Protein AF-G0RW77-F1 (afdb_monomer)

Nearest PDB structures (foldseek):
  7p1p-assembly1_bb  TM=8.553E-01  e=2.245E-06  Homo sapiens
  5hc4-assembly1_B  TM=8.312E-01  e=3.065E-01  uncultured bacterium
  5hc5-assembly1_B  TM=8.276E-01  e=7.201E-01  uncultured bacterium
  5hc3-assembly1_A  TM=8.296E-01  e=7.690E-01  uncultured bacterium
  7xey-assembly1_B  TM=3.323E-01  e=2.349E+00  Arabidopsis thaliana

Organism: Hypocrea jecorina (strain QM6a) (NCBI:txid431241)

Radius of gyration: 14.83 Å; Cα contacts (8 Å, |Δi|>4): 122; chains: 1; bounding box: 35×32×36 Å

Solvent-accessible surface area (backbone atoms only — not comparable to full-atom values): 5990 Å² total; per-residue (Å²): 141,86,87,87,85,86,83,82,57,50,60,66,66,78,7,58,42,76,52,71,64,67,52,68,71,52,57,93,81,49,94,74,80,81,45,59,47,18,63,48,40,47,51,52,48,40,55,48,44,43,76,47,32,53,84,77,76,44,59,50,82,70,33,67,46,72,25,56,36,74,41,3,30,51,48,44,54,54,48,53,49,40,72,73,43,93,59,85,56,67,53,70,46,77,46,63,39,78,37,108

Secondary structure (DSSP, 8-state):
-----------HHHHH---HHHHHTS-TT-SS-SS-HHHHHHHHHHHHHHHHGGGGT--TTS-EEEEETHHHHHHHHHHHHHHHSSSPPS-SEEEEES--

pLDDT: mean 94.56, std 5.24, range [70.12, 98.56]

Mean predicted aligned error: 3.37 Å

Structure (mmCIF, N/CA/C/O backbone):
data_AF-G0RW77-F1
#
_entry.id   AF-G0RW77-F1
#
loop_
_atom_site.group_PDB
_atom_site.id
_atom_site.type_symbol
_atom_site.label_atom_id
_atom_site.label_alt_id
_atom_site.label_comp_id
_atom_site.label_asym_id
_atom_site.label_entity_id
_atom_site.label_seq_id
_atom_site.pdbx_PDB_ins_code
_atom_site.Cartn_x
_atom_site.Cartn_y
_atom_site.Cartn_z
_atom_site.occupancy
_atom_site.B_iso_or_equiv
_atom_site.auth_seq_id
_atom_site.auth_comp_id
_atom_site.auth_asym_id
_atom_site.auth_atom_id
_atom_site.pdbx_PDB_model_num
ATOM 1 N N . PRO A 1 1 ? -15.814 -9.991 15.655 1.00 84.88 1 PRO A N 1
ATOM 2 C CA . PRO A 1 1 ? -16.038 -9.982 14.187 1.00 84.88 1 PRO A CA 1
ATOM 3 C C . PRO A 1 1 ? -15.087 -8.994 13.495 1.00 84.88 1 PRO A C 1
ATOM 5 O O . PRO A 1 1 ? -14.736 -7.986 14.100 1.00 84.88 1 PRO A O 1
ATOM 8 N N . PHE A 1 2 ? -14.652 -9.291 12.270 1.00 94.12 2 PHE A N 1
ATOM 9 C CA . PHE A 1 2 ? -13.806 -8.412 11.455 1.00 94.12 2 PHE A CA 1
ATOM 10 C C . PHE A 1 2 ? -14.293 -8.414 10.002 1.00 94.12 2 PHE A C 1
ATOM 12 O O . PHE A 1 2 ? -15.023 -9.319 9.601 1.00 94.12 2 PHE A O 1
ATOM 19 N N . ILE A 1 3 ? -13.880 -7.409 9.229 1.00 97.81 3 ILE A N 1
ATOM 20 C CA . ILE A 1 3 ? -14.120 -7.334 7.785 1.00 97.81 3 ILE A CA 1
ATOM 21 C C . ILE A 1 3 ? -12.800 -7.623 7.079 1.00 97.81 3 ILE A C 1
ATOM 23 O O . ILE A 1 3 ? -11.780 -7.016 7.403 1.00 97.81 3 ILE A O 1
ATOM 27 N N . MET A 1 4 ? -12.823 -8.544 6.118 1.00 97.56 4 MET A N 1
ATOM 28 C CA . MET A 1 4 ? -11.681 -8.826 5.256 1.00 97.56 4 MET A CA 1
ATOM 29 C C . MET A 1 4 ? -11.883 -8.146 3.906 1.00 97.56 4 MET A C 1
ATOM 31 O O . MET A 1 4 ? -12.925 -8.313 3.277 1.00 97.56 4 MET A O 1
ATOM 35 N N . VAL A 1 5 ? -10.867 -7.416 3.454 1.00 98.31 5 VAL A N 1
ATOM 36 C CA . VAL A 1 5 ? -10.809 -6.856 2.103 1.00 98.31 5 VAL A CA 1
ATOM 37 C C . VAL A 1 5 ? -9.566 -7.413 1.426 1.00 98.31 5 VAL A C 1
ATOM 39 O O . VAL A 1 5 ? -8.462 -7.267 1.946 1.00 98.31 5 VAL A O 1
ATOM 42 N N . VAL A 1 6 ? -9.750 -8.056 0.275 1.00 98.06 6 VAL A N 1
ATOM 43 C CA . VAL A 1 6 ? -8.658 -8.555 -0.568 1.00 98.06 6 VAL A CA 1
ATOM 44 C C . VAL A 1 6 ? -8.640 -7.726 -1.841 1.00 98.06 6 VAL A C 1
ATOM 46 O O . VAL A 1 6 ? -9.688 -7.465 -2.430 1.00 98.06 6 VAL A O 1
ATOM 49 N N . ILE A 1 7 ? -7.453 -7.286 -2.249 1.00 98.12 7 ILE A N 1
ATOM 50 C CA . ILE A 1 7 ? -7.273 -6.388 -3.389 1.00 98.12 7 ILE A CA 1
ATOM 51 C C . ILE A 1 7 ? -6.464 -7.080 -4.482 1.00 98.12 7 ILE A C 1
ATOM 53 O O . ILE A 1 7 ? -5.585 -7.892 -4.198 1.00 98.12 7 ILE A O 1
ATOM 57 N N . ASN A 1 8 ? -6.732 -6.706 -5.728 1.00 98.50 8 ASN A N 1
ATOM 58 C CA . ASN A 1 8 ? -5.833 -6.976 -6.843 1.00 98.50 8 ASN A CA 1
ATOM 59 C C . ASN A 1 8 ? -4.972 -5.736 -7.099 1.00 98.50 8 ASN A C 1
ATOM 61 O O . ASN A 1 8 ? -5.414 -4.609 -6.885 1.00 98.50 8 ASN A O 1
ATOM 65 N N . TYR A 1 9 ? -3.756 -5.948 -7.586 1.00 98.50 9 TYR A N 1
ATOM 66 C CA . TYR A 1 9 ? -2.854 -4.894 -8.041 1.00 98.50 9 TYR A CA 1
ATOM 67 C C . TYR A 1 9 ? -2.071 -5.397 -9.253 1.00 98.50 9 TYR A C 1
ATOM 69 O O . TYR A 1 9 ? -1.957 -6.608 -9.463 1.00 98.50 9 TYR A O 1
ATOM 77 N N . ARG A 1 10 ? -1.552 -4.485 -10.079 1.00 98.44 10 ARG A N 1
ATOM 78 C CA . ARG A 1 10 ? -0.777 -4.880 -11.259 1.00 98.44 10 ARG A CA 1
ATOM 79 C C . ARG A 1 10 ? 0.501 -5.619 -10.865 1.00 98.44 10 ARG A C 1
ATOM 81 O O . ARG A 1 10 ? 1.218 -5.213 -9.953 1.00 98.44 10 ARG A O 1
ATOM 88 N N . LEU A 1 11 ? 0.799 -6.684 -11.605 1.00 97.94 11 LEU A N 1
ATOM 89 C CA . LEU A 1 11 ? 1.957 -7.553 -11.401 1.00 97.94 11 LEU A CA 1
ATOM 90 C C . LEU A 1 11 ? 2.959 -7.427 -12.553 1.00 97.94 11 LEU A C 1
ATOM 92 O O . LEU A 1 11 ? 2.615 -6.974 -13.647 1.00 97.94 11 LEU A O 1
ATOM 96 N N . ASN A 1 12 ? 4.187 -7.895 -12.309 1.00 96.75 12 ASN A N 1
ATOM 97 C CA . ASN A 1 12 ? 5.256 -8.001 -13.307 1.00 96.75 12 ASN A CA 1
ATOM 98 C C . ASN A 1 12 ? 5.465 -6.673 -14.075 1.00 96.75 12 ASN A C 1
ATOM 100 O O . ASN A 1 12 ? 5.327 -5.602 -13.485 1.00 96.75 12 ASN A O 1
ATOM 104 N N . ILE A 1 13 ? 5.765 -6.720 -15.376 1.00 96.25 13 ILE A N 1
ATOM 105 C CA . ILE A 1 13 ? 6.030 -5.549 -16.220 1.00 96.25 13 ILE A CA 1
ATOM 106 C C . ILE A 1 13 ? 4.898 -4.511 -16.193 1.00 96.25 13 ILE A C 1
ATOM 108 O O . ILE A 1 13 ? 5.155 -3.316 -16.284 1.00 96.25 13 ILE A O 1
ATOM 112 N N . PHE A 1 14 ? 3.648 -4.933 -15.991 1.00 95.12 14 PHE A N 1
ATOM 113 C CA . PHE A 1 14 ? 2.511 -4.014 -15.930 1.00 95.12 14 PHE A CA 1
ATOM 114 C C . PHE A 1 14 ? 2.449 -3.225 -14.616 1.00 95.12 14 PHE A C 1
ATOM 116 O O . PHE A 1 14 ? 1.887 -2.130 -14.584 1.00 95.12 14 PHE A O 1
ATOM 123 N N . GLY A 1 15 ? 2.990 -3.782 -13.530 1.00 96.31 15 GLY A N 1
ATOM 124 C CA . GLY A 1 15 ? 3.033 -3.134 -12.217 1.00 96.31 15 GLY A CA 1
ATOM 125 C C . GLY A 1 15 ? 4.365 -2.458 -11.906 1.00 96.31 15 GLY A C 1
ATOM 126 O O . GLY A 1 15 ? 4.391 -1.492 -11.149 1.00 96.31 15 GLY A O 1
ATOM 127 N N . PHE A 1 16 ? 5.457 -2.970 -12.467 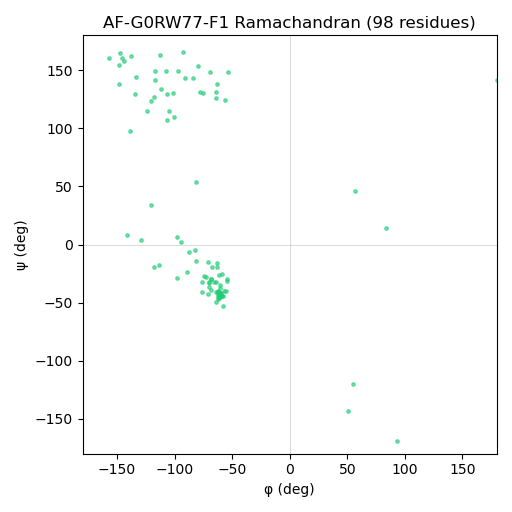1.00 95.81 16 PHE A N 1
ATOM 128 C CA . PHE A 1 16 ? 6.821 -2.651 -12.039 1.00 95.81 16 PHE A CA 1
ATOM 129 C C . PHE A 1 16 ? 7.803 -2.512 -13.209 1.00 95.81 16 PHE A C 1
ATOM 131 O O . PHE A 1 16 ? 9.008 -2.413 -12.994 1.00 95.81 16 PHE A O 1
ATOM 138 N N . GLY A 1 17 ? 7.313 -2.527 -14.452 1.00 95.19 17 GLY A N 1
ATOM 139 C CA . GLY A 1 17 ? 8.141 -2.256 -15.619 1.00 95.19 17 GLY A CA 1
ATOM 140 C C . GLY A 1 17 ? 8.666 -0.826 -15.599 1.00 95.19 17 GLY A C 1
ATOM 141 O O . GLY A 1 17 ? 7.909 0.119 -15.382 1.00 95.19 17 GLY A O 1
ATOM 142 N N . ALA A 1 18 ? 9.968 -0.683 -15.827 1.00 94.50 18 ALA A N 1
ATOM 143 C CA . ALA A 1 18 ? 10.678 0.580 -15.737 1.00 94.50 18 ALA A CA 1
ATOM 144 C C . ALA A 1 18 ? 11.609 0.764 -16.938 1.00 94.50 18 ALA A C 1
ATOM 146 O O . ALA A 1 18 ? 12.419 -0.113 -17.235 1.00 94.50 18 AL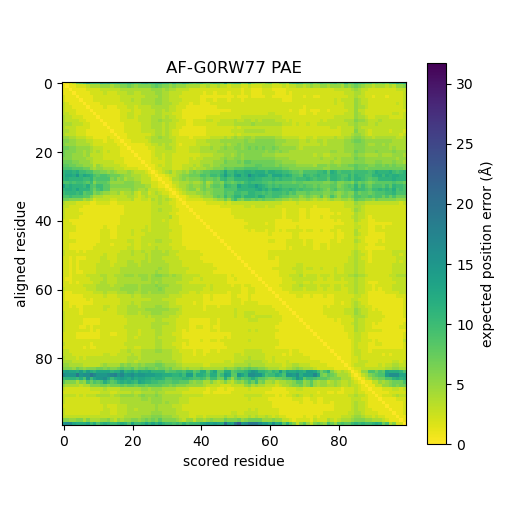A A O 1
ATOM 147 N N . SER A 1 19 ? 11.530 1.920 -17.598 1.00 94.38 19 SER A N 1
ATOM 148 C CA . SER A 1 19 ? 12.503 2.349 -18.605 1.00 94.38 19 SER A CA 1
ATOM 149 C C . SER A 1 19 ? 12.691 3.865 -18.569 1.00 94.38 19 SER A C 1
ATOM 151 O O . SER A 1 19 ? 11.837 4.596 -18.058 1.00 94.38 19 SER A O 1
ATOM 153 N N . SER A 1 20 ? 13.806 4.346 -19.124 1.00 94.31 20 SER A N 1
ATOM 154 C CA . SER A 1 20 ? 14.056 5.780 -19.312 1.00 94.31 20 SER A CA 1
ATOM 155 C C . SER A 1 20 ? 12.957 6.443 -20.137 1.00 94.31 20 SER A C 1
ATOM 157 O O . SER A 1 20 ? 12.504 7.526 -19.785 1.00 94.31 20 SER A O 1
ATOM 159 N N . ASP A 1 21 ? 12.477 5.767 -21.180 1.00 94.25 21 ASP A N 1
ATOM 160 C CA . ASP A 1 21 ? 11.455 6.297 -22.084 1.00 94.25 21 ASP A CA 1
ATOM 161 C C . ASP A 1 21 ? 10.104 6.429 -21.376 1.00 94.25 21 ASP A C 1
ATOM 163 O O . ASP A 1 21 ? 9.413 7.431 -21.538 1.00 94.25 21 ASP A O 1
ATOM 167 N N . MET A 1 22 ? 9.750 5.464 -20.516 1.00 91.69 22 MET A N 1
ATOM 168 C CA . MET A 1 22 ? 8.542 5.545 -19.688 1.00 91.69 22 MET A CA 1
ATOM 169 C C . MET A 1 22 ? 8.595 6.699 -18.689 1.00 91.69 22 MET A C 1
ATOM 171 O O . MET A 1 22 ? 7.553 7.259 -18.361 1.00 91.69 22 MET A O 1
ATOM 175 N N . LEU A 1 23 ? 9.781 7.043 -18.184 1.00 91.56 23 LEU A N 1
ATOM 176 C CA . LEU A 1 23 ? 9.965 8.199 -17.309 1.00 91.56 23 LEU A CA 1
ATOM 177 C C . LEU A 1 23 ? 9.942 9.511 -18.104 1.00 91.56 23 LEU A C 1
ATOM 179 O O . LEU A 1 23 ? 9.322 10.470 -17.658 1.00 91.56 23 LEU A O 1
ATOM 183 N N . ALA A 1 24 ? 10.570 9.549 -19.282 1.00 92.44 24 ALA A N 1
ATOM 184 C CA . ALA A 1 24 ? 10.605 10.723 -20.155 1.00 92.44 24 ALA A CA 1
ATOM 185 C C . ALA A 1 24 ? 9.232 11.061 -20.761 1.00 92.44 24 ALA A C 1
ATOM 187 O O . ALA A 1 24 ? 8.944 12.228 -21.012 1.00 92.44 24 ALA A O 1
ATOM 188 N N . ALA A 1 25 ? 8.376 10.056 -20.963 1.00 91.69 25 ALA A N 1
ATOM 189 C CA . ALA A 1 25 ? 7.004 10.237 -21.428 1.00 91.69 25 ALA A CA 1
ATOM 190 C C . ALA A 1 25 ? 6.073 10.863 -20.371 1.00 91.69 25 ALA A C 1
ATOM 192 O O . ALA A 1 25 ? 4.976 11.300 -20.719 1.00 91.69 25 ALA A O 1
ATOM 193 N N . GLN A 1 26 ? 6.475 10.902 -19.094 1.00 91.56 26 GLN A N 1
ATOM 194 C CA . GLN A 1 26 ? 5.666 11.497 -18.029 1.00 91.56 26 GLN A CA 1
ATOM 195 C C . GLN A 1 26 ? 5.769 13.020 -18.064 1.00 91.56 26 GLN A C 1
ATOM 197 O O . GLN A 1 26 ? 6.857 13.598 -18.099 1.00 91.56 26 GLN A O 1
ATOM 202 N N . SER A 1 27 ? 4.619 13.682 -18.009 1.00 89.75 27 SER A N 1
ATOM 203 C CA . SER A 1 27 ? 4.542 15.133 -17.965 1.00 89.75 27 SER A CA 1
ATOM 204 C C . SER A 1 27 ? 5.063 15.661 -16.632 1.00 89.75 27 SER A C 1
ATOM 206 O O . SER A 1 27 ? 4.880 15.072 -15.561 1.00 89.75 27 SER A O 1
ATOM 208 N N . SER A 1 28 ? 5.654 16.857 -16.660 1.00 84.38 28 SER A N 1
ATOM 209 C CA . SER A 1 28 ? 5.999 17.574 -15.432 1.00 84.38 28 SER A CA 1
ATOM 210 C C . SER A 1 28 ? 4.770 17.840 -14.553 1.00 84.38 28 SER A C 1
ATOM 212 O O . SER A 1 28 ? 4.930 17.927 -13.333 1.00 84.38 28 SER A O 1
ATOM 214 N N . GLN A 1 29 ? 3.579 17.893 -15.159 1.00 88.31 29 GLN A N 1
ATOM 215 C CA . GLN A 1 29 ? 2.284 18.124 -14.520 1.00 88.31 29 GLN A CA 1
ATOM 216 C C . GLN A 1 29 ? 1.605 16.843 -14.011 1.00 88.31 29 GLN A C 1
ATOM 218 O O . GLN A 1 29 ? 0.574 16.936 -13.344 1.00 88.31 29 GLN A O 1
ATOM 223 N N . ASP A 1 30 ? 2.157 15.657 -14.289 1.00 85.44 30 ASP A N 1
ATOM 224 C CA . ASP A 1 30 ? 1.554 14.410 -13.825 1.00 85.44 30 ASP A CA 1
ATOM 225 C C . ASP A 1 30 ? 1.576 14.344 -12.297 1.00 85.44 30 ASP A C 1
ATOM 227 O O . ASP A 1 30 ? 2.625 14.438 -11.653 1.00 85.44 30 ASP A O 1
ATOM 231 N N . ALA A 1 31 ? 0.400 14.111 -11.711 1.00 78.19 31 ALA A N 1
ATOM 232 C CA . ALA A 1 31 ? 0.234 13.957 -10.266 1.00 78.19 31 ALA A CA 1
ATOM 233 C C . ALA A 1 31 ? 0.990 12.736 -9.701 1.00 78.19 31 ALA A C 1
ATOM 235 O O . ALA A 1 31 ? 1.163 12.593 -8.492 1.00 78.19 31 ALA A O 1
ATOM 236 N N . VAL A 1 32 ? 1.396 11.819 -10.578 1.00 79.25 32 VAL A N 1
ATOM 237 C CA . VAL A 1 32 ? 1.832 10.464 -10.266 1.00 79.25 32 VAL A CA 1
ATOM 238 C C . VAL A 1 32 ? 3.053 10.164 -11.140 1.00 79.25 32 VAL A C 1
ATOM 240 O O . VAL A 1 32 ? 2.911 9.786 -12.293 1.00 79.25 32 VAL A O 1
ATOM 243 N N . LYS A 1 33 ? 4.266 10.320 -10.585 1.00 85.44 33 LYS A N 1
ATOM 244 C CA . LYS A 1 33 ? 5.548 10.129 -11.306 1.00 85.44 33 LYS A CA 1
ATOM 245 C C . LYS A 1 33 ? 6.316 8.863 -10.931 1.00 85.44 33 LYS A C 1
ATOM 247 O O . LYS A 1 33 ? 6.226 8.429 -9.791 1.00 85.44 33 LYS A O 1
ATOM 252 N N . GLY A 1 34 ? 7.079 8.270 -11.834 1.00 90.19 34 GLY A N 1
ATOM 253 C CA . GLY A 1 34 ? 7.771 6.998 -11.616 1.00 90.19 34 GLY A CA 1
ATOM 254 C C . GLY A 1 34 ? 6.970 5.785 -12.092 1.00 90.19 34 GLY A C 1
ATOM 255 O O . GLY A 1 34 ? 5.974 5.922 -12.798 1.00 90.19 34 GLY A O 1
ATOM 256 N N . VAL A 1 35 ? 7.440 4.594 -11.721 1.00 92.94 35 VAL A N 1
ATOM 257 C CA . VAL A 1 35 ? 7.113 3.323 -12.405 1.00 92.94 35 VAL A CA 1
ATOM 258 C C . VAL A 1 35 ? 6.620 2.208 -11.470 1.00 92.94 35 VAL A C 1
ATOM 260 O O . VAL A 1 35 ? 6.310 1.110 -11.914 1.00 92.94 35 VAL A O 1
ATOM 263 N N . ASN A 1 36 ? 6.465 2.499 -10.175 1.00 94.56 36 ASN A N 1
ATOM 264 C CA . ASN A 1 36 ? 5.936 1.565 -9.170 1.00 94.56 36 ASN A CA 1
ATOM 265 C C . ASN A 1 36 ? 4.399 1.502 -9.191 1.00 94.56 36 ASN A C 1
ATOM 267 O O . ASN A 1 36 ? 3.726 1.744 -8.186 1.00 94.56 36 ASN A O 1
ATOM 271 N N . PHE A 1 37 ? 3.826 1.234 -10.358 1.00 95.25 37 PHE A N 1
ATOM 272 C CA . PHE A 1 37 ? 2.386 1.253 -10.581 1.00 95.25 37 PHE A CA 1
ATOM 273 C C . PHE A 1 37 ? 1.617 0.254 -9.706 1.00 95.25 37 PHE A C 1
ATOM 275 O O . PHE A 1 37 ? 0.560 0.603 -9.190 1.00 95.25 37 PHE A O 1
ATOM 282 N N . GLY A 1 38 ? 2.166 -0.939 -9.465 1.00 97.81 38 GLY A N 1
ATOM 283 C CA . GLY A 1 38 ? 1.553 -1.949 -8.598 1.00 97.81 38 GLY A CA 1
ATOM 284 C C . GLY A 1 38 ? 1.400 -1.473 -7.148 1.00 97.81 38 GLY A C 1
ATOM 285 O O . GLY A 1 38 ? 0.329 -1.612 -6.566 1.00 97.81 38 GLY A O 1
ATOM 286 N N . LEU A 1 39 ? 2.422 -0.817 -6.583 1.00 97.12 39 LEU A N 1
ATOM 287 C CA . LEU A 1 39 ? 2.333 -0.215 -5.240 1.00 97.12 39 LEU A CA 1
ATOM 288 C C . LEU A 1 39 ? 1.332 0.946 -5.203 1.00 97.12 39 LEU A C 1
ATOM 290 O O . LEU A 1 39 ? 0.655 1.180 -4.205 1.00 97.12 39 LEU A O 1
ATOM 294 N N . ARG A 1 40 ? 1.197 1.680 -6.310 1.00 95.50 40 ARG A N 1
ATOM 295 C CA . ARG A 1 40 ? 0.203 2.753 -6.415 1.00 95.50 40 ARG A CA 1
ATOM 296 C C . ARG A 1 40 ? -1.221 2.233 -6.473 1.00 95.50 40 ARG A C 1
ATOM 298 O O . ARG A 1 40 ? -2.092 2.855 -5.871 1.00 95.50 40 ARG A O 1
ATOM 305 N N . ASP A 1 41 ? -1.450 1.102 -7.131 1.00 98.00 41 ASP A N 1
ATOM 306 C CA . ASP A 1 41 ? -2.751 0.432 -7.109 1.00 98.00 41 ASP A CA 1
ATOM 307 C C . ASP A 1 41 ? -3.126 0.043 -5.675 1.00 98.00 41 ASP A C 1
ATOM 309 O O . ASP A 1 41 ? -4.237 0.319 -5.226 1.00 98.00 41 ASP A O 1
ATOM 313 N N . GLN A 1 42 ? -2.173 -0.518 -4.923 1.00 98.25 42 GLN A N 1
ATOM 314 C CA . GLN A 1 42 ? -2.366 -0.866 -3.515 1.00 98.25 42 GLN A CA 1
ATOM 315 C C . GLN A 1 42 ? -2.677 0.375 -2.664 1.00 98.25 42 GLN A C 1
ATOM 317 O O . GLN A 1 42 ? -3.658 0.375 -1.918 1.00 98.25 42 GLN A O 1
ATOM 322 N N . LYS A 1 43 ? -1.927 1.475 -2.831 1.00 96.06 43 LYS A N 1
ATOM 323 C CA . LYS A 1 43 ? -2.214 2.747 -2.143 1.00 96.06 43 LYS A CA 1
ATOM 324 C C . LYS A 1 43 ? -3.604 3.283 -2.486 1.00 96.06 43 LYS A C 1
ATOM 326 O O . LYS A 1 43 ? -4.328 3.732 -1.597 1.00 96.06 43 LYS A O 1
ATOM 331 N N . LEU A 1 44 ? -3.998 3.235 -3.758 1.00 96.81 44 LEU A N 1
ATOM 332 C CA . LEU A 1 44 ? -5.323 3.671 -4.193 1.00 96.81 44 LEU A CA 1
ATOM 333 C C . LEU A 1 44 ? -6.424 2.814 -3.557 1.00 96.81 44 LEU A C 1
ATOM 335 O O . LEU A 1 44 ? -7.434 3.356 -3.103 1.00 96.81 44 LEU A O 1
ATOM 339 N N . ALA A 1 45 ? -6.205 1.504 -3.451 1.00 98.31 45 ALA A N 1
ATOM 340 C CA . ALA A 1 45 ? -7.111 0.610 -2.750 1.00 98.31 45 ALA A CA 1
ATOM 341 C C . ALA A 1 45 ? -7.198 0.941 -1.249 1.00 98.31 45 ALA A C 1
ATOM 343 O O . ALA A 1 45 ? -8.300 0.987 -0.712 1.00 98.31 45 ALA A O 1
ATOM 344 N N . LEU A 1 46 ? -6.088 1.269 -0.577 1.00 97.69 46 LEU A N 1
ATOM 345 C CA . LEU A 1 46 ? -6.102 1.717 0.825 1.00 97.69 46 LEU A CA 1
ATOM 346 C C . LEU A 1 46 ? -6.881 3.028 1.011 1.00 97.69 46 LEU A C 1
ATOM 348 O O . LEU A 1 46 ? -7.661 3.154 1.956 1.00 97.69 46 LEU A O 1
ATOM 352 N N . ILE A 1 47 ? -6.731 3.986 0.090 1.00 96.81 47 ILE A N 1
ATOM 353 C CA . ILE A 1 47 ? -7.530 5.222 0.080 1.00 96.81 47 ILE A CA 1
ATOM 354 C C . ILE A 1 47 ? -9.017 4.889 -0.075 1.00 96.81 47 ILE A C 1
ATOM 356 O O . ILE A 1 47 ? -9.851 5.448 0.640 1.00 96.81 47 ILE A O 1
ATOM 360 N N . TRP A 1 48 ? -9.357 3.981 -0.992 1.00 98.12 48 TRP A N 1
ATOM 361 C CA . TRP A 1 48 ? -10.734 3.543 -1.197 1.00 98.12 48 TRP A CA 1
ATOM 362 C C . TRP A 1 48 ? -11.292 2.864 0.056 1.00 98.12 48 TRP A C 1
ATOM 364 O O . TRP A 1 48 ? -12.374 3.232 0.507 1.00 98.12 48 TRP A O 1
ATOM 374 N N . ILE A 1 49 ? -10.545 1.945 0.671 1.00 98.06 49 ILE A N 1
ATOM 375 C CA . ILE A 1 49 ? -10.949 1.253 1.901 1.00 98.06 49 ILE A CA 1
ATOM 376 C C . ILE A 1 49 ? -11.223 2.276 2.997 1.00 98.06 49 ILE A C 1
ATOM 378 O O . ILE A 1 49 ? -12.323 2.297 3.541 1.00 98.06 49 ILE A O 1
ATOM 382 N N . ARG A 1 50 ? -10.279 3.183 3.274 1.00 95.38 50 ARG A N 1
ATOM 383 C CA . ARG A 1 50 ? -10.453 4.207 4.312 1.00 95.38 50 ARG A CA 1
ATOM 384 C C . ARG A 1 50 ? -11.713 5.049 4.087 1.00 95.38 50 AR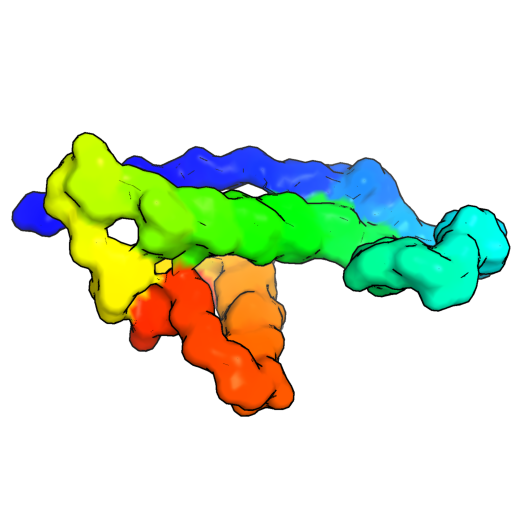G A C 1
ATOM 386 O O . ARG A 1 50 ? -12.425 5.335 5.040 1.00 95.38 50 ARG A O 1
ATOM 393 N N . ARG A 1 51 ? -12.014 5.411 2.834 1.00 97.12 51 ARG A N 1
ATOM 394 C CA . ARG A 1 51 ? -13.196 6.214 2.474 1.00 97.12 51 ARG A CA 1
ATOM 395 C C . ARG A 1 51 ? -14.523 5.456 2.565 1.00 97.12 51 ARG A C 1
ATOM 397 O O . ARG A 1 51 ? -15.545 6.098 2.772 1.00 97.12 51 ARG A O 1
ATOM 404 N N . ASN A 1 52 ? -14.524 4.135 2.384 1.00 98.19 52 ASN A N 1
ATOM 405 C CA . ASN A 1 52 ? -15.756 3.370 2.160 1.00 98.19 52 ASN A CA 1
ATOM 406 C C . ASN A 1 52 ? -16.057 2.321 3.235 1.00 98.19 52 ASN A C 1
ATOM 408 O O . ASN A 1 52 ? -17.205 1.901 3.348 1.00 98.19 52 ASN A O 1
ATOM 412 N N . ILE A 1 53 ? -15.080 1.892 4.042 1.00 98.06 53 ILE A N 1
ATOM 413 C CA . ILE A 1 53 ? -15.253 0.734 4.936 1.00 98.06 53 ILE A CA 1
ATOM 414 C C . ILE A 1 53 ? -16.363 0.934 5.980 1.00 98.06 53 ILE A C 1
ATOM 416 O O . ILE A 1 53 ? -17.002 -0.035 6.386 1.00 98.06 53 ILE A O 1
ATOM 420 N N . ALA A 1 54 ? -16.662 2.185 6.348 1.00 97.69 54 ALA A N 1
ATOM 421 C CA . ALA A 1 54 ? -17.770 2.529 7.238 1.00 97.69 54 ALA A CA 1
ATOM 422 C C . ALA A 1 54 ? -19.141 2.103 6.685 1.00 97.69 54 ALA A C 1
ATOM 424 O O . ALA A 1 54 ? -19.987 1.641 7.447 1.00 97.69 54 ALA A O 1
ATOM 425 N N . ALA A 1 55 ? -19.344 2.164 5.364 1.00 98.25 55 ALA A N 1
ATOM 426 C CA . ALA A 1 55 ? -20.584 1.718 4.724 1.00 98.25 55 ALA A CA 1
ATOM 427 C C . ALA A 1 55 ? -20.792 0.194 4.816 1.00 98.25 55 ALA A C 1
ATOM 429 O O . ALA A 1 55 ? -21.915 -0.285 4.693 1.00 98.25 55 ALA A O 1
ATOM 430 N N . PHE A 1 56 ? -19.721 -0.562 5.077 1.00 97.75 56 PHE A N 1
ATOM 431 C CA . PHE A 1 56 ? -19.750 -2.009 5.304 1.00 97.75 56 PHE A CA 1
ATOM 432 C C . PHE A 1 56 ? -19.754 -2.371 6.800 1.00 97.75 56 PHE A C 1
ATOM 434 O O . PHE A 1 56 ? -19.635 -3.543 7.148 1.00 97.75 56 PHE A O 1
ATOM 441 N N . GLY A 1 57 ? -19.869 -1.379 7.693 1.00 97.56 57 GLY A N 1
ATOM 442 C CA . GLY A 1 57 ? -19.845 -1.572 9.146 1.00 97.56 57 GLY A CA 1
ATOM 443 C C . GLY A 1 57 ? -18.443 -1.647 9.763 1.00 97.56 57 GLY A C 1
ATOM 444 O O . GLY A 1 57 ? -18.304 -2.088 10.903 1.00 97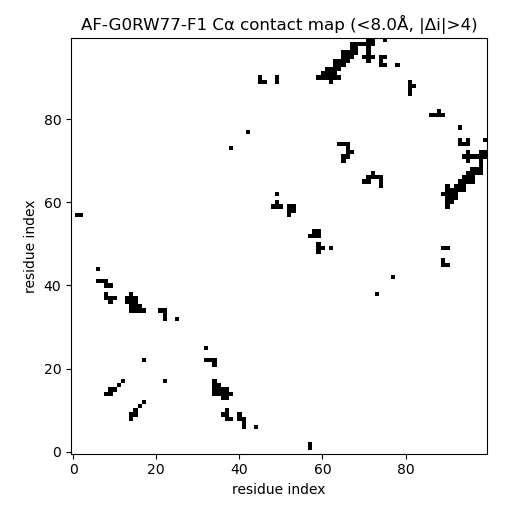.56 57 GLY A O 1
ATOM 445 N N . GLY A 1 58 ? -17.396 -1.252 9.032 1.00 97.44 58 GLY A N 1
ATOM 446 C CA . GLY A 1 58 ? -16.026 -1.201 9.545 1.00 97.44 58 GLY A CA 1
ATOM 447 C C . GLY A 1 58 ? -15.629 0.159 10.118 1.00 97.44 58 GLY A C 1
ATOM 448 O O . GLY A 1 58 ? -16.267 1.177 9.875 1.00 97.44 58 GLY A O 1
ATOM 449 N N . ASP A 1 59 ? -14.523 0.182 10.857 1.00 96.88 59 ASP A N 1
ATOM 450 C CA . ASP A 1 59 ? -13.949 1.393 11.450 1.00 96.88 59 ASP A CA 1
ATOM 451 C C . ASP A 1 59 ? -12.705 1.819 10.651 1.00 96.88 59 ASP A C 1
ATOM 453 O O . ASP A 1 59 ? -11.700 1.104 10.609 1.00 96.88 59 ASP A O 1
ATOM 457 N N . GLN A 1 60 ? -12.777 2.988 10.003 1.00 95.62 60 GLN A N 1
ATOM 458 C CA . GLN A 1 60 ? -11.703 3.529 9.159 1.00 95.62 60 GLN A CA 1
ATOM 459 C C . GLN A 1 60 ? -10.406 3.839 9.924 1.00 95.62 60 GLN A C 1
ATOM 461 O O . GLN A 1 60 ? -9.349 3.949 9.305 1.00 95.62 60 GLN A O 1
ATOM 466 N N . ASP A 1 61 ? -10.462 3.986 11.252 1.00 95.25 61 ASP A N 1
ATOM 467 C CA . ASP A 1 61 ? -9.288 4.229 12.095 1.00 95.25 61 ASP A CA 1
ATOM 468 C C . ASP A 1 61 ? -8.716 2.924 12.693 1.00 95.25 61 ASP A C 1
ATOM 470 O O . ASP A 1 61 ? -7.706 2.947 13.403 1.00 95.25 61 ASP A O 1
ATOM 474 N N . LYS A 1 62 ? -9.299 1.760 12.363 1.00 96.50 62 LYS A N 1
ATOM 475 C CA . LYS A 1 62 ? -8.834 0.423 12.787 1.00 96.50 62 LYS A CA 1
ATOM 476 C C . LYS A 1 62 ? -8.485 -0.498 11.616 1.00 96.50 62 LYS A C 1
ATOM 478 O O . LYS A 1 62 ? -8.640 -1.717 11.701 1.00 96.50 62 LYS A O 1
ATOM 483 N N . VAL A 1 63 ? -7.969 0.067 10.528 1.00 97.62 63 VAL A N 1
ATOM 484 C CA . VAL A 1 63 ? -7.486 -0.708 9.378 1.00 97.62 63 VAL A CA 1
ATOM 485 C C . VAL A 1 63 ? -6.135 -1.354 9.708 1.00 97.62 63 VAL A C 1
ATOM 487 O O . VAL A 1 63 ? -5.218 -0.686 10.184 1.00 97.62 63 VAL A O 1
ATOM 490 N N . THR A 1 64 ? -6.010 -2.658 9.449 1.00 98.00 64 THR A N 1
ATOM 491 C CA . THR A 1 64 ? -4.749 -3.414 9.537 1.00 98.00 64 THR A CA 1
ATOM 492 C C . THR A 1 64 ? -4.408 -3.959 8.157 1.00 98.00 64 THR A C 1
ATOM 494 O O . THR A 1 64 ? -5.252 -4.619 7.552 1.00 98.00 64 THR A O 1
ATOM 497 N N . ILE A 1 65 ? -3.197 -3.701 7.663 1.00 98.12 65 ILE A N 1
ATOM 498 C CA . ILE A 1 65 ? -2.700 -4.317 6.426 1.00 98.12 65 ILE A CA 1
ATOM 499 C C . ILE A 1 65 ? -1.950 -5.609 6.747 1.00 98.12 65 ILE A C 1
ATOM 501 O O . ILE A 1 65 ? -1.283 -5.717 7.775 1.00 98.12 65 ILE A O 1
ATOM 505 N N . MET A 1 66 ? -2.080 -6.612 5.888 1.00 98.31 66 MET A N 1
ATOM 506 C CA . MET A 1 66 ? -1.462 -7.918 6.085 1.00 98.31 66 MET A CA 1
ATOM 507 C C . MET A 1 66 ? -1.110 -8.527 4.736 1.00 98.31 66 MET A C 1
ATOM 509 O O . MET A 1 66 ? -1.913 -8.480 3.805 1.00 98.31 66 MET A O 1
ATOM 513 N N . GLY A 1 67 ? 0.068 -9.140 4.642 1.00 98.25 67 GLY A N 1
ATOM 514 C CA . GLY A 1 67 ? 0.501 -9.817 3.428 1.00 98.25 67 GLY A CA 1
ATOM 515 C C . GLY A 1 67 ? 1.560 -10.877 3.694 1.00 98.25 67 GLY A C 1
ATOM 516 O O . GLY A 1 67 ? 2.219 -10.862 4.732 1.00 98.25 67 GLY A O 1
ATOM 517 N N . HIS A 1 68 ? 1.710 -11.796 2.738 1.00 98.38 68 HIS A N 1
ATOM 518 C CA . HIS A 1 68 ? 2.726 -12.847 2.746 1.00 98.38 68 HIS A CA 1
ATOM 519 C C . HIS A 1 68 ? 3.692 -12.682 1.567 1.00 98.38 68 HIS A C 1
ATOM 521 O O . HIS A 1 68 ? 3.257 -12.329 0.468 1.00 98.38 68 HIS A O 1
ATOM 527 N N . SER A 1 69 ? 4.986 -12.950 1.774 1.00 98.44 69 SER A N 1
ATOM 528 C CA . SER A 1 69 ? 6.029 -12.848 0.741 1.00 98.44 69 SER A CA 1
ATOM 529 C C . SER A 1 69 ? 6.045 -11.454 0.087 1.00 98.44 69 SER A C 1
ATOM 531 O O . SER A 1 69 ? 6.182 -10.454 0.791 1.00 98.44 69 SER A O 1
ATOM 533 N N . ALA A 1 70 ? 5.838 -11.340 -1.228 1.00 98.06 70 ALA A N 1
ATOM 534 C CA . ALA A 1 70 ? 5.729 -10.054 -1.924 1.00 98.06 70 ALA A CA 1
ATOM 535 C C . ALA A 1 70 ? 4.650 -9.123 -1.327 1.00 98.06 70 ALA A C 1
ATOM 537 O O . ALA A 1 70 ? 4.810 -7.901 -1.325 1.00 98.06 70 ALA A O 1
ATOM 538 N N . GLY A 1 71 ? 3.571 -9.681 -0.766 1.00 98.19 71 GLY A N 1
ATOM 539 C CA . GLY A 1 71 ? 2.560 -8.904 -0.047 1.00 98.19 71 GLY A CA 1
ATOM 540 C C . GLY A 1 71 ? 3.063 -8.350 1.290 1.00 98.19 71 GLY A C 1
ATOM 541 O O . GLY A 1 71 ? 2.651 -7.265 1.688 1.00 98.19 71 GLY A O 1
ATOM 542 N N . ALA A 1 72 ? 3.970 -9.058 1.970 1.00 98.56 72 ALA A N 1
ATOM 543 C CA . ALA A 1 72 ? 4.599 -8.576 3.199 1.00 98.56 72 ALA A CA 1
ATOM 544 C C . ALA A 1 72 ? 5.577 -7.428 2.901 1.00 98.56 72 ALA A C 1
ATOM 546 O O . ALA A 1 72 ? 5.512 -6.394 3.560 1.00 98.56 72 ALA A O 1
ATOM 547 N N . ILE A 1 73 ? 6.373 -7.556 1.831 1.00 98.25 73 ILE A N 1
ATOM 548 C CA . ILE A 1 73 ? 7.230 -6.474 1.310 1.00 98.25 73 ILE A CA 1
ATOM 549 C C . ILE A 1 73 ? 6.378 -5.252 0.932 1.00 98.25 73 ILE A C 1
ATOM 551 O O . ILE A 1 73 ? 6.686 -4.127 1.310 1.00 98.25 73 ILE A O 1
ATOM 555 N N . SER A 1 74 ? 5.249 -5.465 0.248 1.00 98.38 74 SER A N 1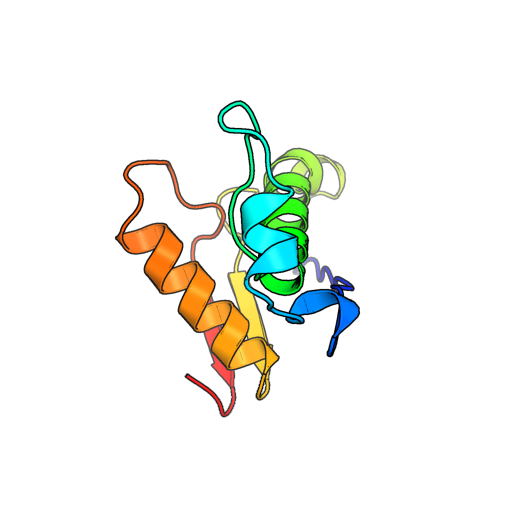
ATOM 556 C CA . SER A 1 74 ? 4.297 -4.391 -0.072 1.00 98.38 74 SER A CA 1
ATOM 557 C C . SER A 1 74 ? 3.784 -3.681 1.190 1.00 98.38 74 SER A C 1
ATOM 559 O O . SER A 1 74 ? 3.757 -2.451 1.247 1.00 98.38 74 SER A O 1
ATOM 561 N N . CYS A 1 75 ? 3.427 -4.441 2.235 1.00 98.06 75 CYS A N 1
ATOM 562 C CA . CYS A 1 75 ? 3.021 -3.869 3.520 1.00 98.06 75 CYS A CA 1
ATOM 563 C C . CYS A 1 75 ? 4.150 -3.064 4.173 1.00 98.06 75 CYS A C 1
ATOM 565 O O . CYS A 1 75 ? 3.886 -1.991 4.710 1.00 98.06 75 CYS A O 1
ATOM 567 N N . HIS A 1 76 ? 5.393 -3.549 4.107 1.00 97.75 76 HIS A N 1
ATOM 568 C CA . HIS A 1 76 ? 6.546 -2.829 4.638 1.00 97.75 76 HIS A CA 1
ATOM 569 C C . HIS A 1 76 ? 6.766 -1.498 3.917 1.00 97.75 76 HIS A C 1
ATOM 571 O O . HIS A 1 76 ? 6.934 -0.471 4.567 1.00 97.75 76 HIS A O 1
ATOM 577 N N . ILE A 1 77 ? 6.685 -1.479 2.584 1.00 96.75 77 ILE A N 1
ATOM 578 C CA . ILE A 1 77 ? 6.842 -0.247 1.803 1.00 96.75 77 ILE A CA 1
ATOM 579 C C . ILE A 1 77 ? 5.757 0.775 2.163 1.00 96.75 77 ILE A C 1
ATOM 581 O O . ILE A 1 77 ? 6.063 1.953 2.335 1.00 96.75 77 ILE A O 1
ATOM 585 N N . HIS A 1 78 ? 4.505 0.345 2.335 1.00 96.62 78 HIS A N 1
ATOM 586 C CA . HIS A 1 78 ? 3.439 1.247 2.778 1.00 96.62 78 HIS A CA 1
ATOM 587 C C . HIS A 1 78 ? 3.598 1.714 4.227 1.00 96.62 78 HIS A C 1
ATOM 589 O O . HIS A 1 78 ? 3.181 2.826 4.544 1.00 96.62 78 HIS A O 1
ATOM 595 N N .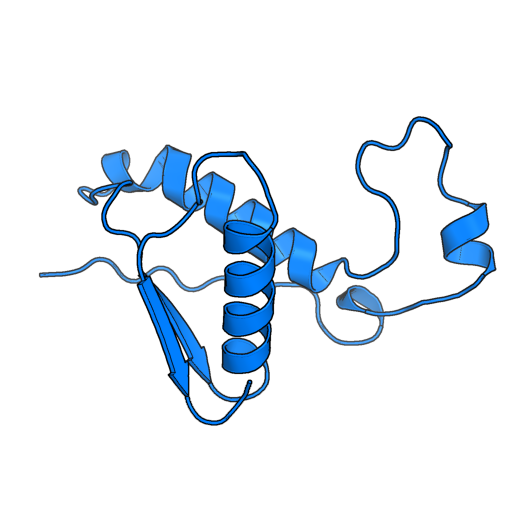 LEU A 1 79 ? 4.208 0.905 5.100 1.00 95.56 79 LEU A N 1
ATOM 596 C CA . LEU A 1 79 ? 4.583 1.329 6.450 1.00 95.56 79 LEU A CA 1
ATOM 597 C C . LEU A 1 79 ? 5.625 2.450 6.384 1.00 95.56 79 LEU A C 1
ATOM 599 O O . LEU A 1 79 ? 5.415 3.501 6.975 1.00 95.56 79 LEU A O 1
ATOM 603 N N . LEU A 1 80 ? 6.694 2.265 5.604 1.00 94.50 80 LEU A N 1
ATOM 604 C CA . LEU A 1 80 ? 7.722 3.292 5.413 1.00 94.50 80 LEU A CA 1
ATOM 605 C C . LEU A 1 80 ? 7.137 4.570 4.804 1.00 94.50 80 LEU A C 1
ATOM 607 O O . LEU A 1 80 ? 7.463 5.666 5.242 1.00 94.50 80 LEU A O 1
ATOM 611 N N . GLU A 1 81 ? 6.243 4.443 3.823 1.00 93.00 81 GLU A N 1
ATOM 612 C CA . GLU A 1 81 ? 5.529 5.586 3.254 1.00 93.00 81 GLU A CA 1
ATOM 613 C C . GLU A 1 81 ? 4.706 6.337 4.313 1.00 93.00 81 GLU A C 1
ATOM 615 O O . GLU A 1 81 ? 4.714 7.564 4.319 1.00 93.00 81 GLU A O 1
ATOM 620 N N . ALA A 1 82 ? 4.022 5.625 5.212 1.00 93.19 82 ALA A N 1
ATOM 621 C CA . ALA A 1 82 ? 3.226 6.231 6.277 1.00 93.19 82 ALA A CA 1
ATOM 622 C C . ALA A 1 82 ? 4.076 6.919 7.360 1.00 93.19 82 ALA A C 1
ATOM 624 O O . ALA A 1 82 ? 3.637 7.927 7.902 1.00 93.19 82 ALA A O 1
ATOM 625 N N . GLU A 1 83 ? 5.268 6.397 7.659 1.00 90.94 83 GLU A N 1
ATOM 626 C CA . GLU A 1 83 ? 6.206 7.004 8.619 1.00 90.94 83 GLU A CA 1
ATOM 627 C C . GLU A 1 83 ? 6.930 8.230 8.038 1.00 90.94 83 GLU A C 1
ATOM 629 O O . GLU A 1 83 ? 7.266 9.164 8.764 1.00 90.94 83 GLU A O 1
ATOM 634 N N . LEU A 1 84 ? 7.187 8.237 6.724 1.00 91.00 84 LEU A N 1
ATOM 635 C CA . LEU A 1 84 ? 7.910 9.319 6.047 1.00 91.00 84 LEU A CA 1
ATOM 636 C C . LEU A 1 84 ? 6.998 10.454 5.548 1.00 91.00 84 LEU A C 1
ATOM 638 O O . LEU A 1 84 ? 7.477 11.571 5.344 1.00 91.00 84 LEU A O 1
ATOM 642 N N . ASP A 1 85 ? 5.710 10.193 5.312 1.00 85.62 85 ASP A N 1
ATOM 643 C CA . ASP A 1 85 ? 4.733 11.209 4.902 1.00 85.62 85 ASP A CA 1
ATOM 644 C C . ASP A 1 85 ? 4.167 11.948 6.132 1.00 85.62 85 ASP A C 1
ATOM 646 O O . ASP A 1 85 ? 3.911 11.365 7.179 1.00 85.62 85 ASP A O 1
ATOM 650 N N . THR A 1 86 ? 3.921 13.256 6.014 1.00 70.12 86 THR A N 1
ATOM 651 C CA . THR A 1 86 ? 3.338 14.071 7.104 1.00 70.12 86 THR A CA 1
ATOM 652 C C . THR A 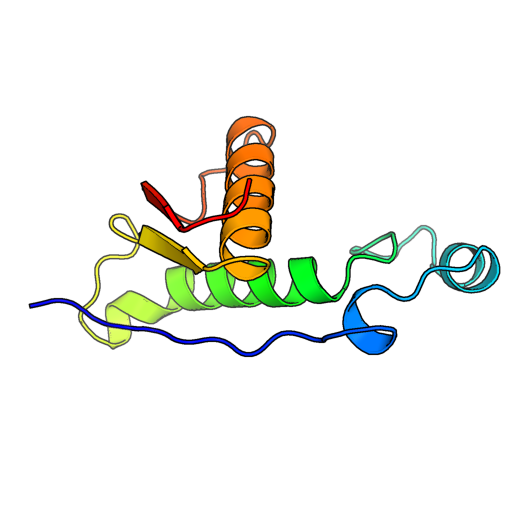1 86 ? 1.813 13.965 7.174 1.00 70.12 86 THR A C 1
ATOM 654 O O . THR A 1 86 ? 1.170 14.529 8.064 1.00 70.12 86 THR A O 1
ATOM 657 N N . LYS A 1 87 ? 1.202 13.261 6.217 1.00 81.12 87 LYS A N 1
ATOM 658 C CA . LYS A 1 87 ? -0.243 13.041 6.152 1.00 81.12 87 LYS A CA 1
ATOM 659 C C . LYS A 1 87 ? -0.680 11.929 7.100 1.00 81.12 87 LYS A C 1
ATOM 661 O O . LYS A 1 87 ? 0.053 10.992 7.385 1.00 81.12 87 LYS A O 1
ATOM 666 N N . LYS A 1 88 ? -1.943 11.993 7.536 1.00 82.75 88 LYS A N 1
ATOM 667 C CA . LYS A 1 88 ? -2.558 10.932 8.345 1.00 82.75 88 LYS A CA 1
ATOM 668 C C . LYS A 1 88 ? -2.462 9.587 7.608 1.00 82.75 88 LYS A C 1
ATOM 670 O O . LYS A 1 88 ? -2.969 9.469 6.491 1.00 82.75 88 LYS A O 1
ATOM 675 N N . SER A 1 89 ? -1.867 8.588 8.265 1.00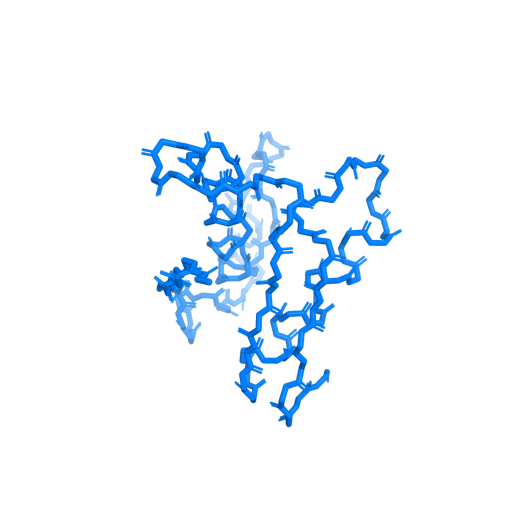 90.44 89 SER A N 1
ATOM 676 C CA . SER A 1 89 ? -1.724 7.229 7.730 1.00 90.44 89 SER A CA 1
ATOM 677 C C . SER A 1 89 ? -3.066 6.631 7.284 1.00 90.44 89 SER A C 1
ATOM 679 O O . SER A 1 89 ? -4.125 6.905 7.857 1.00 90.44 89 SER A O 1
ATOM 681 N N . LEU A 1 90 ? -3.035 5.783 6.253 1.00 95.69 90 LEU A N 1
ATOM 682 C CA . LEU A 1 90 ? -4.218 5.101 5.716 1.00 95.69 90 LEU A CA 1
ATOM 683 C C . LEU A 1 90 ? -4.623 3.857 6.522 1.00 95.69 90 LEU A C 1
ATOM 685 O O . LEU A 1 90 ? -5.736 3.363 6.358 1.00 95.69 90 LEU A O 1
ATOM 689 N N . PHE A 1 91 ? -3.742 3.373 7.393 1.00 96.38 91 PHE A N 1
ATOM 690 C CA . PHE A 1 91 ? -3.932 2.200 8.239 1.00 96.38 91 PHE A CA 1
ATOM 691 C C . PHE A 1 91 ? -3.196 2.382 9.571 1.00 96.38 91 PHE A C 1
ATOM 693 O O . PHE A 1 91 ? -2.352 3.263 9.715 1.00 96.38 91 PHE A O 1
ATOM 700 N N . SER A 1 92 ? -3.522 1.549 10.554 1.00 95.25 92 SER A N 1
ATOM 701 C CA . SER A 1 92 ? -3.065 1.723 11.939 1.00 95.25 92 SER A CA 1
ATOM 702 C C . SER A 1 92 ? -2.116 0.616 12.397 1.00 95.25 92 SER A C 1
ATOM 704 O O . SER A 1 92 ? -1.452 0.761 13.419 1.00 95.25 92 SER A O 1
ATOM 706 N N . LYS A 1 93 ? -2.091 -0.522 11.690 1.00 96.19 93 LYS A N 1
ATOM 707 C CA . LYS A 1 93 ? -1.270 -1.700 12.013 1.00 96.19 93 LYS A CA 1
ATOM 708 C C . LYS A 1 93 ? -0.863 -2.437 10.738 1.00 96.19 93 LYS A C 1
ATOM 710 O O . LYS A 1 93 ? -1.595 -2.393 9.748 1.00 96.19 93 LYS A O 1
ATOM 715 N N . ALA A 1 94 ? 0.252 -3.161 10.791 1.00 97.31 94 ALA A N 1
ATOM 716 C CA . ALA A 1 94 ? 0.724 -4.017 9.707 1.00 97.31 94 ALA A CA 1
ATOM 717 C C . ALA A 1 94 ? 1.150 -5.398 10.235 1.00 97.31 94 ALA A C 1
ATOM 719 O O . ALA A 1 94 ? 1.707 -5.500 11.327 1.00 97.31 94 ALA A O 1
ATOM 720 N N . ILE A 1 95 ? 0.895 -6.454 9.459 1.00 98.25 95 ILE A N 1
ATOM 721 C CA . ILE A 1 95 ? 1.357 -7.825 9.715 1.00 98.25 95 ILE A CA 1
ATOM 722 C C . ILE A 1 95 ? 2.149 -8.298 8.493 1.00 98.25 95 ILE A C 1
ATOM 724 O O . ILE A 1 95 ? 1.597 -8.457 7.403 1.00 98.25 95 ILE A O 1
ATOM 728 N N . LEU A 1 96 ? 3.447 -8.526 8.683 1.00 98.44 96 LEU A N 1
ATOM 729 C CA . LEU A 1 96 ? 4.382 -8.896 7.625 1.00 98.44 96 LEU A CA 1
ATOM 730 C C . LEU A 1 96 ? 4.742 -10.376 7.775 1.00 98.44 96 LEU A C 1
ATOM 732 O O . LEU A 1 96 ? 5.459 -10.753 8.700 1.00 98.44 96 LEU A O 1
ATOM 736 N N . LEU A 1 97 ? 4.229 -11.227 6.887 1.00 98.50 97 LEU A N 1
ATOM 737 C CA . LEU A 1 97 ? 4.501 -12.662 6.921 1.00 98.50 97 LEU A CA 1
ATOM 738 C C . LEU A 1 97 ? 5.574 -13.026 5.888 1.00 98.50 97 LEU A C 1
ATOM 740 O O . LEU A 1 97 ? 5.312 -13.027 4.686 1.00 98.50 97 LEU A O 1
ATOM 744 N N . SER A 1 98 ? 6.770 -13.389 6.347 1.00 97.75 98 SER A N 1
ATOM 745 C CA . SER A 1 98 ? 7.842 -13.922 5.487 1.00 97.75 98 SER A CA 1
ATOM 746 C C . SER A 1 98 ? 8.244 -12.991 4.327 1.00 97.75 98 SER A C 1
ATOM 748 O O . SER A 1 98 ? 8.374 -13.426 3.183 1.00 97.75 98 SER A O 1
ATOM 750 N N . GLY A 1 99 ? 8.427 -11.701 4.619 1.00 94.50 99 GLY A N 1
ATOM 751 C CA . GLY A 1 99 ? 8.973 -10.690 3.708 1.00 94.50 99 GLY A CA 1
ATOM 752 C C . GLY A 1 99 ? 9.030 -9.318 4.388 1.00 94.50 99 GLY A C 1
ATOM 753 O O . GLY A 1 99 ? 8.130 -8.993 5.161 1.00 94.50 99 GLY A O 1
ATOM 754 N N . ALA A 1 100 ? 10.084 -8.546 4.128 1.00 83.75 100 ALA A N 1
ATOM 755 C CA . ALA A 1 100 ? 10.273 -7.175 4.597 1.00 83.75 100 ALA A CA 1
ATOM 756 C C . ALA A 1 100 ? 11.032 -6.401 3.518 1.00 83.75 100 ALA A C 1
ATOM 758 O O . ALA A 1 100 ? 12.054 -6.929 3.034 1.00 83.75 100 ALA A O 1
#

Foldseek 3Di:
DDDDDDDDFDDDCRQANDDPVVQVPDDPPDPDHDRRRRLVRVVVVLVVCLVCVVVVVDDQAAAEQEDADVSLQSQVVLVVVCVPDPDHRSHDYYYRHHYD

InterPro domains:
  IPR002018 Carboxylesterase, type B [PF00135] (3-99)
  IPR019826 Carboxylesterase type B, active site [PS00122] (56-71)
  IPR029058 Alpha/Beta hydrolase fold [G3DSA:3.40.50.1820] (1-100)
  IPR0290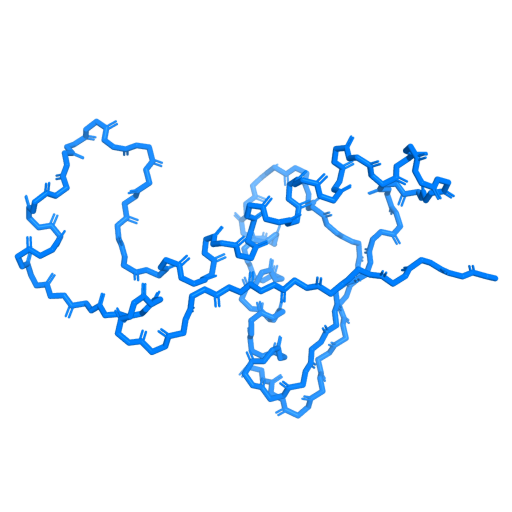58 Alpha/Beta hydrolase fold [SSF53474] (2-100)
  IPR050309 Type-B Carboxylesterase/Lipase [PTHR11559] (2-99)

Sequence (100 aa):
PFIMVVINYRLNIFGFGASSDMLAAQSSQDAVKGVNFGLRDQKLALIWIRRNIAAFGGDQDKVTIMGHSAGAISCHIHLLEAELDTKKSLFSKAILLSGA